Protein AF-A0A818HS57-F1 (afdb_monomer_lite)

Radius of gyration: 15.58 Å; chains: 1; bounding box: 25×29×40 Å

Sequence (50 aa):
ECDPTQSQCEEWLQGVYNVTVILCNGQCGSHHPHSAIYDTAHGSFSLYEE

Structure (mmCIF, N/CA/C/O backbone):
data_AF-A0A818HS57-F1
#
_entry.id   AF-A0A818HS57-F1
#
loop_
_atom_site.group_PDB
_atom_site.id
_atom_site.type_symbol
_atom_site.label_atom_id
_atom_site.label_alt_id
_atom_site.label_comp_id
_atom_site.label_asym_id
_atom_site.label_entity_id
_atom_site.label_seq_id
_atom_site.pdbx_PDB_ins_code
_atom_site.Cartn_x
_atom_site.Cartn_y
_atom_site.Cartn_z
_atom_site.occupancy
_atom_site.B_iso_or_equiv
_atom_site.auth_seq_id
_atom_site.auth_comp_id
_atom_site.auth_asym_id
_atom_site.auth_atom_id
_atom_site.pdbx_PDB_model_num
ATOM 1 N N . GLU A 1 1 ? -3.125 18.523 18.451 1.00 58.22 1 GLU A N 1
ATOM 2 C CA . GLU A 1 1 ? -3.131 19.479 17.327 1.00 58.22 1 GLU A CA 1
ATOM 3 C C . GLU A 1 1 ? -3.148 18.668 16.041 1.00 58.22 1 GLU A C 1
ATOM 5 O O . GLU A 1 1 ? -2.308 17.787 15.913 1.00 58.22 1 GLU A O 1
ATOM 10 N N . CYS A 1 2 ? -4.144 18.863 15.174 1.00 65.00 2 CYS 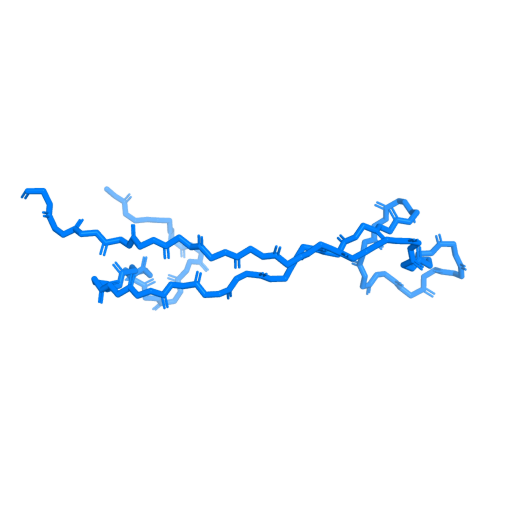A N 1
ATOM 11 C CA . CYS A 1 2 ? -4.194 18.197 13.866 1.00 65.00 2 CYS A CA 1
ATOM 12 C C . CYS A 1 2 ? -3.248 18.907 12.883 1.00 65.00 2 CYS A C 1
ATOM 14 O O . CYS A 1 2 ? -3.020 20.111 13.022 1.00 65.00 2 CYS A O 1
ATOM 16 N N . ASP A 1 3 ? -2.723 18.177 11.893 1.00 67.19 3 ASP A N 1
ATOM 17 C CA . ASP A 1 3 ? -1.926 18.753 10.804 1.00 67.19 3 ASP A CA 1
ATOM 18 C C . ASP A 1 3 ? -2.777 19.786 10.030 1.00 67.19 3 ASP A C 1
ATOM 20 O O . ASP A 1 3 ? -3.799 19.414 9.447 1.00 67.19 3 ASP A O 1
ATOM 24 N N . PRO A 1 4 ? -2.386 21.075 10.004 1.00 63.03 4 PRO A N 1
ATOM 25 C CA . PRO A 1 4 ? -3.160 22.136 9.360 1.00 63.03 4 PRO A CA 1
ATOM 26 C C . PRO A 1 4 ? -3.240 22.000 7.830 1.00 63.03 4 PRO A C 1
ATOM 28 O O . PRO A 1 4 ? -3.957 22.770 7.192 1.00 63.03 4 PRO A O 1
ATOM 31 N N . THR A 1 5 ? -2.502 21.064 7.225 1.00 72.56 5 THR A N 1
ATOM 32 C CA . THR A 1 5 ? -2.535 20.786 5.782 1.00 72.56 5 THR A CA 1
ATOM 33 C C . THR A 1 5 ? -3.644 19.814 5.372 1.00 72.56 5 THR A C 1
ATOM 35 O O . THR A 1 5 ? -3.932 19.703 4.180 1.00 72.56 5 THR A O 1
ATOM 38 N N . GLN A 1 6 ? -4.304 19.151 6.329 1.00 67.75 6 GLN A N 1
ATOM 39 C CA . GLN A 1 6 ? -5.421 18.242 6.065 1.00 67.75 6 GLN A CA 1
ATOM 40 C C . GLN A 1 6 ? -6.761 18.964 6.259 1.00 67.75 6 GLN A C 1
ATOM 42 O O . GLN A 1 6 ? -7.010 19.601 7.280 1.00 67.75 6 GLN A O 1
ATOM 47 N N . SER A 1 7 ? -7.636 18.892 5.247 1.00 61.03 7 SER A N 1
ATOM 48 C CA . SER A 1 7 ? -8.876 19.693 5.180 1.00 61.03 7 SER A CA 1
ATOM 49 C C . SER A 1 7 ? -9.936 19.339 6.236 1.00 61.03 7 SER A C 1
ATOM 51 O O . SER A 1 7 ? -10.866 20.113 6.464 1.00 61.03 7 SER A O 1
ATOM 53 N N . GLN A 1 8 ? -9.788 18.187 6.887 1.00 60.97 8 GLN A N 1
ATOM 54 C CA . GLN A 1 8 ? -10.540 17.715 8.048 1.00 60.97 8 GLN A CA 1
ATOM 55 C C . GLN A 1 8 ? -9.525 16.979 8.935 1.00 60.97 8 GLN A C 1
ATOM 57 O O . GLN A 1 8 ? -8.559 16.440 8.394 1.00 60.97 8 GLN A O 1
ATOM 62 N N . CYS A 1 9 ? -9.686 16.966 10.265 1.00 65.12 9 CYS A N 1
ATOM 63 C CA . CYS A 1 9 ? -8.892 16.050 11.092 1.00 65.12 9 CYS A CA 1
ATOM 64 C C . CYS A 1 9 ? -9.225 14.632 10.602 1.00 65.12 9 CYS A C 1
ATOM 66 O O . CYS A 1 9 ? -10.325 14.142 10.836 1.00 65.12 9 CYS A O 1
ATOM 68 N N . GLU A 1 10 ? -8.340 14.053 9.794 1.00 64.75 10 GLU A N 1
ATOM 69 C CA . GLU A 1 10 ? -8.588 12.796 9.100 1.00 64.75 10 GLU A CA 1
ATOM 70 C C . GLU A 1 10 ? -8.528 11.669 10.134 1.00 64.75 10 GLU A C 1
ATOM 72 O O . GLU A 1 10 ? -7.457 11.297 10.612 1.00 64.75 10 GLU A O 1
ATOM 77 N N . GLU A 1 11 ? -9.699 11.182 10.542 1.00 74.06 11 GLU A N 1
ATOM 78 C CA . GLU A 1 11 ? -9.836 10.092 11.504 1.00 74.06 11 GLU A CA 1
ATOM 79 C C . GLU A 1 11 ? -10.129 8.779 10.777 1.00 74.06 11 GLU A C 1
ATOM 81 O O . GLU A 1 11 ? -11.045 8.671 9.957 1.00 74.06 11 GLU A O 1
ATOM 86 N N . TRP A 1 12 ? -9.340 7.756 11.099 1.00 81.50 12 TRP A N 1
ATOM 87 C CA . TRP A 1 12 ? -9.561 6.397 10.625 1.00 81.50 12 TRP A CA 1
ATOM 88 C C . TRP A 1 12 ? -10.557 5.715 11.564 1.00 81.50 12 TRP A C 1
ATOM 90 O O . TRP A 1 12 ? -10.246 5.461 12.725 1.00 81.50 12 TRP A O 1
ATOM 100 N N . LEU A 1 13 ? -11.762 5.439 11.065 1.00 86.06 13 LEU A N 1
ATOM 1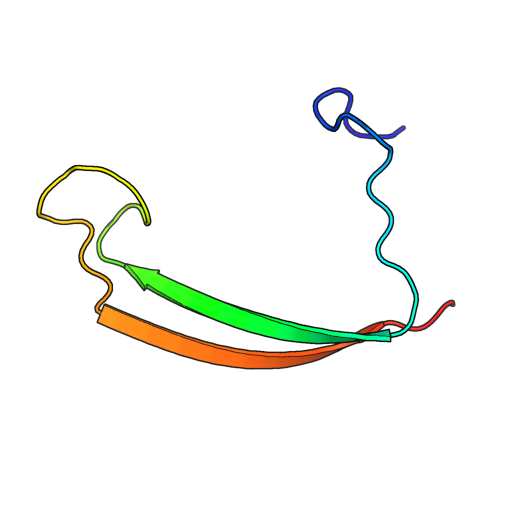01 C CA . LEU A 1 13 ? -12.809 4.759 11.829 1.00 86.06 13 LEU A CA 1
ATOM 102 C C . LEU A 1 13 ? -12.444 3.287 12.104 1.00 86.06 13 LEU A C 1
ATOM 104 O O . LEU A 1 13 ?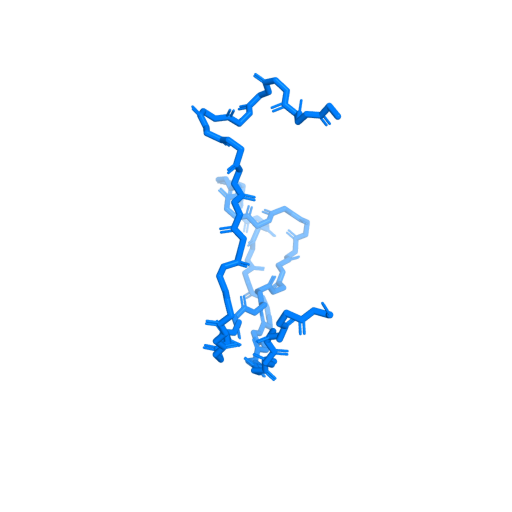 -11.677 2.669 11.370 1.00 86.06 13 LEU A O 1
ATOM 108 N N . GLN A 1 14 ? -13.025 2.687 13.145 1.00 92.06 14 GLN A N 1
ATOM 109 C CA . GLN A 1 14 ? -12.891 1.249 13.397 1.00 92.06 14 GLN A CA 1
ATOM 110 C C . GLN A 1 14 ? -13.366 0.433 12.180 1.00 92.06 14 GLN A C 1
ATOM 112 O O . GLN A 1 14 ? -14.424 0.695 11.604 1.00 92.06 14 GLN A O 1
ATOM 117 N N . GLY A 1 15 ? -12.596 -0.588 11.794 1.00 91.50 15 GLY A N 1
ATOM 118 C CA . GLY A 1 15 ? -12.917 -1.405 10.625 1.00 91.50 15 GLY A CA 1
ATOM 119 C C . GLY A 1 15 ? -11.743 -2.207 10.072 1.00 91.50 15 GLY A C 1
ATOM 120 O O . GLY A 1 15 ? -10.620 -2.125 10.566 1.00 91.50 15 GLY A O 1
ATOM 121 N N . VAL A 1 16 ? -12.017 -2.996 9.028 1.00 95.88 16 VAL A N 1
ATOM 122 C CA . VAL A 1 16 ? -10.995 -3.741 8.276 1.00 95.88 16 VAL A CA 1
ATOM 123 C C . VAL A 1 16 ? -10.563 -2.925 7.065 1.00 95.88 16 VAL A C 1
ATOM 125 O O . VAL A 1 16 ? -11.360 -2.650 6.169 1.00 95.88 16 VAL A O 1
ATOM 128 N N . TYR A 1 17 ? -9.280 -2.593 7.020 1.00 94.38 17 TYR A N 1
ATOM 129 C CA . TYR A 1 17 ? -8.659 -1.824 5.957 1.00 94.38 17 TYR A CA 1
ATOM 130 C C . TYR A 1 17 ? -7.839 -2.735 5.065 1.00 94.38 17 TYR A C 1
ATOM 132 O O . TYR A 1 17 ? -6.867 -3.344 5.508 1.00 94.38 17 TYR A O 1
ATOM 140 N N . ASN A 1 18 ? -8.219 -2.793 3.792 1.00 96.50 18 ASN A N 1
ATOM 141 C CA . ASN A 1 18 ? -7.426 -3.441 2.759 1.00 96.50 18 ASN A CA 1
ATOM 142 C C . ASN A 1 18 ? -6.471 -2.412 2.158 1.00 96.50 18 ASN A C 1
ATOM 144 O O . ASN A 1 18 ? -6.904 -1.374 1.659 1.00 96.50 18 ASN A O 1
ATOM 148 N N . VAL A 1 19 ? -5.178 -2.711 2.185 1.00 94.94 19 VAL A N 1
ATOM 149 C CA . VAL A 1 19 ? -4.133 -1.858 1.625 1.00 94.94 19 VAL A CA 1
ATOM 150 C C . VAL A 1 19 ? -3.516 -2.499 0.398 1.00 94.94 19 VAL A C 1
ATOM 152 O O .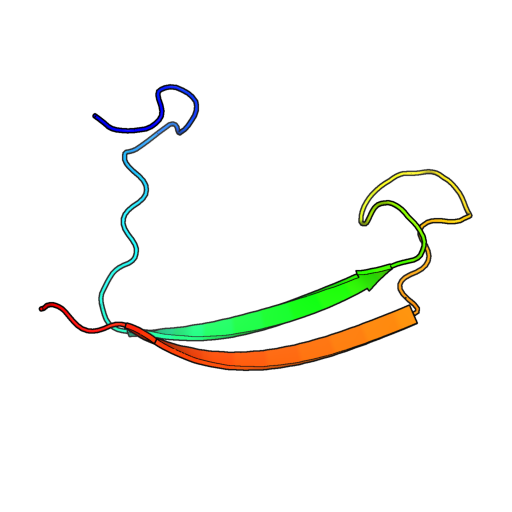 VAL A 1 19 ? -3.319 -3.713 0.327 1.00 94.94 19 VAL A O 1
ATOM 155 N N . THR A 1 20 ? -3.187 -1.651 -0.570 1.00 95.38 20 THR A N 1
ATOM 156 C CA . THR A 1 20 ? -2.348 -2.010 -1.710 1.00 95.38 20 THR A CA 1
ATOM 157 C C . THR A 1 20 ? -1.102 -1.149 -1.650 1.00 95.38 20 THR A C 1
ATOM 159 O O . THR A 1 20 ? -1.184 0.076 -1.710 1.00 95.38 20 THR A O 1
ATOM 162 N N . VAL A 1 21 ? 0.046 -1.797 -1.502 1.00 93.50 21 VAL A N 1
ATOM 163 C CA . VAL A 1 21 ? 1.354 -1.153 -1.481 1.00 93.50 21 VAL A CA 1
ATOM 164 C C . VAL A 1 21 ? 1.976 -1.336 -2.851 1.00 93.50 21 VAL A C 1
ATOM 166 O O . VAL A 1 21 ? 2.150 -2.459 -3.318 1.00 93.50 21 VAL A O 1
ATOM 169 N N . ILE A 1 22 ? 2.305 -0.225 -3.496 1.00 93.31 22 ILE A N 1
ATOM 170 C CA . ILE A 1 22 ? 2.908 -0.207 -4.824 1.00 93.31 22 ILE A CA 1
ATOM 171 C C . ILE A 1 22 ? 4.374 0.186 -4.668 1.00 93.31 22 ILE A C 1
ATOM 173 O O . ILE A 1 22 ? 4.680 1.214 -4.065 1.00 93.31 22 ILE A O 1
ATOM 177 N N . LEU A 1 23 ? 5.272 -0.625 -5.224 1.00 91.06 23 LEU A N 1
ATOM 178 C CA . LEU A 1 23 ? 6.710 -0.374 -5.243 1.00 91.06 23 LEU A CA 1
ATOM 179 C C . LEU A 1 23 ? 7.132 0.003 -6.661 1.00 91.06 23 LEU A C 1
ATOM 181 O O . LEU A 1 23 ? 6.800 -0.669 -7.640 1.00 91.06 23 LEU A O 1
ATOM 185 N N . CYS A 1 24 ? 7.866 1.100 -6.766 1.00 90.50 24 CYS A N 1
ATOM 186 C CA . CYS A 1 24 ? 8.232 1.725 -8.026 1.00 90.50 24 CYS A CA 1
ATOM 187 C C . CYS A 1 24 ? 9.693 2.167 -7.999 1.00 90.50 24 CYS A C 1
ATOM 189 O O . CYS A 1 24 ? 10.272 2.442 -6.947 1.00 90.50 24 CYS A O 1
ATOM 191 N N . ASN A 1 25 ? 10.292 2.259 -9.179 1.00 89.44 25 ASN A N 1
ATOM 192 C CA . ASN A 1 25 ? 11.653 2.752 -9.330 1.00 89.44 25 ASN A CA 1
ATOM 193 C C . ASN A 1 25 ? 11.690 4.274 -9.081 1.00 89.44 25 ASN A C 1
ATOM 195 O O . ASN A 1 25 ? 11.225 5.077 -9.887 1.00 89.44 25 ASN A O 1
ATOM 199 N N . GLY A 1 26 ? 12.231 4.691 -7.937 1.00 86.00 26 GLY A N 1
ATOM 200 C CA . GLY A 1 26 ? 12.271 6.102 -7.547 1.00 86.00 26 GLY A CA 1
ATOM 201 C C . GLY A 1 26 ? 10.952 6.574 -6.932 1.00 86.00 26 GLY A C 1
ATOM 202 O O . GLY A 1 26 ? 10.668 6.244 -5.786 1.00 86.00 26 GLY A O 1
ATOM 203 N N . GLN A 1 27 ? 10.172 7.382 -7.662 1.00 84.69 27 GLN A N 1
ATOM 204 C CA . GLN A 1 27 ? 8.952 8.015 -7.140 1.00 84.69 27 GLN A CA 1
ATOM 205 C C . GLN A 1 27 ? 7.692 7.565 -7.888 1.00 84.69 27 GLN A C 1
ATOM 207 O O . GLN A 1 27 ? 7.522 7.856 -9.078 1.00 84.69 27 GLN A O 1
ATOM 212 N N . CYS A 1 28 ? 6.772 6.939 -7.152 1.00 85.38 28 CYS A N 1
ATOM 213 C CA . CYS A 1 28 ? 5.490 6.458 -7.668 1.00 85.38 28 CYS A CA 1
ATOM 214 C C . CYS A 1 28 ? 4.630 7.642 -8.118 1.00 85.38 28 CYS A C 1
ATOM 216 O O . CYS A 1 28 ? 4.597 8.683 -7.463 1.00 85.38 28 CYS A O 1
ATOM 218 N N . GLY A 1 29 ? 3.943 7.492 -9.253 1.00 82.19 29 GLY A N 1
ATOM 219 C CA . GLY A 1 29 ? 3.078 8.537 -9.813 1.00 82.19 29 GLY A CA 1
ATOM 220 C C . GLY A 1 29 ? 3.814 9.714 -10.467 1.00 82.19 29 GLY A C 1
ATOM 221 O O . GLY A 1 29 ? 3.162 10.625 -10.976 1.00 82.19 29 GLY A O 1
ATOM 222 N N . SER A 1 30 ? 5.152 9.716 -10.501 1.00 83.88 30 SER A N 1
ATOM 223 C CA . SER A 1 30 ? 5.897 10.723 -11.266 1.00 83.88 30 SER A CA 1
ATOM 224 C C . SER A 1 30 ? 5.822 10.446 -12.776 1.00 83.88 30 SER A C 1
ATOM 226 O O . SER A 1 30 ? 5.792 9.295 -13.208 1.00 83.88 30 SER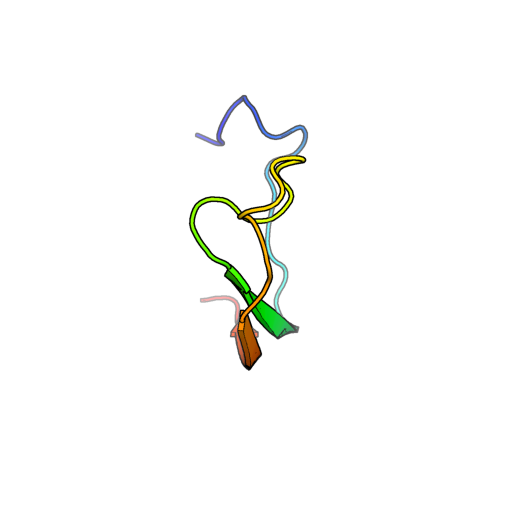 A O 1
ATOM 228 N N . HIS A 1 31 ? 5.820 11.505 -13.592 1.00 78.38 31 HIS A N 1
ATOM 229 C CA . HIS A 1 31 ? 5.751 11.423 -15.063 1.00 78.38 31 HIS A CA 1
ATOM 230 C C . HIS A 1 31 ? 7.068 10.981 -15.732 1.00 78.38 31 HIS A C 1
ATOM 232 O O . HIS A 1 31 ? 7.139 10.882 -16.957 1.00 78.38 31 HIS A O 1
ATOM 238 N N . HIS A 1 32 ? 8.132 10.747 -14.960 1.00 73.94 32 HIS A N 1
ATOM 239 C CA . HIS A 1 32 ? 9.413 10.326 -15.516 1.00 73.94 32 HIS A CA 1
ATOM 240 C C . HIS A 1 32 ? 9.355 8.852 -15.945 1.00 73.94 32 HIS A C 1
ATOM 242 O O . HIS A 1 32 ? 8.851 8.025 -15.193 1.00 73.94 32 HIS A O 1
ATOM 248 N N . PRO A 1 33 ? 9.937 8.476 -17.100 1.00 68.25 33 PRO A N 1
ATOM 249 C CA . PRO A 1 33 ? 9.855 7.116 -17.653 1.00 68.25 33 PRO A CA 1
ATOM 250 C C . PRO A 1 33 ? 10.485 6.028 -16.767 1.00 68.25 33 PRO A C 1
ATOM 252 O O . PRO A 1 33 ? 10.328 4.840 -17.035 1.00 68.25 33 PRO A O 1
ATOM 255 N N . HIS A 1 34 ? 11.191 6.423 -15.708 1.00 66.19 34 HIS A N 1
ATOM 256 C CA . HIS A 1 34 ? 11.805 5.520 -14.745 1.00 66.19 34 HIS A CA 1
ATOM 257 C C . HIS A 1 34 ? 10.925 5.219 -13.533 1.00 66.19 34 HIS A C 1
ATOM 259 O O . HIS A 1 34 ? 11.352 4.426 -12.715 1.00 66.19 34 HIS A O 1
ATOM 265 N N . SER A 1 35 ? 9.713 5.769 -13.415 1.00 81.94 35 SER A N 1
ATOM 266 C CA . SER A 1 35 ? 8.804 5.528 -12.280 1.00 81.94 35 SER A CA 1
ATOM 267 C C . SER A 1 35 ? 8.012 4.220 -12.363 1.00 81.94 35 SER A C 1
ATOM 269 O O . SER A 1 35 ? 6.979 4.067 -11.709 1.00 81.94 35 SER A O 1
ATOM 271 N N . ALA A 1 36 ? 8.485 3.270 -13.174 1.00 86.25 36 ALA A N 1
ATOM 272 C CA . ALA A 1 36 ? 7.805 2.007 -13.404 1.00 86.25 36 ALA A CA 1
ATOM 273 C C . ALA A 1 36 ? 7.550 1.276 -12.081 1.00 86.25 36 ALA A C 1
ATOM 275 O O . ALA A 1 36 ? 8.464 1.087 -11.271 1.00 86.25 36 ALA A O 1
ATOM 276 N N . ILE A 1 37 ? 6.298 0.859 -11.896 1.00 90.62 37 ILE A N 1
ATOM 277 C CA . ILE A 1 37 ? 5.905 -0.068 -10.841 1.00 90.62 37 ILE A CA 1
ATOM 278 C C . ILE A 1 37 ? 6.567 -1.405 -11.158 1.00 90.62 37 ILE A C 1
ATOM 280 O O . ILE A 1 37 ? 6.410 -1.914 -12.269 1.00 90.62 37 ILE A O 1
ATOM 284 N N . TYR A 1 38 ? 7.308 -1.956 -10.204 1.00 91.62 38 TYR A N 1
ATOM 285 C CA . TYR A 1 38 ? 7.955 -3.257 -10.365 1.00 91.62 38 TYR A CA 1
ATOM 286 C C . TYR A 1 38 ? 7.409 -4.311 -9.405 1.00 91.62 38 TYR A C 1
ATOM 288 O O . TYR A 1 38 ? 7.616 -5.496 -9.647 1.00 91.62 38 TYR A O 1
ATOM 296 N N . ASP A 1 39 ? 6.713 -3.903 -8.341 1.00 93.19 39 ASP A N 1
ATOM 297 C CA . ASP A 1 39 ? 6.090 -4.836 -7.408 1.00 93.19 39 ASP A CA 1
ATOM 298 C C . ASP A 1 39 ? 4.812 -4.239 -6.801 1.00 93.19 39 ASP A C 1
ATOM 300 O O . ASP A 1 39 ? 4.605 -3.020 -6.766 1.00 93.19 39 ASP A O 1
ATOM 304 N N . THR A 1 40 ? 3.909 -5.107 -6.366 1.00 95.12 40 THR A N 1
ATOM 305 C CA . THR A 1 40 ? 2.649 -4.749 -5.720 1.00 95.12 40 THR A CA 1
ATOM 306 C C . THR A 1 40 ? 2.327 -5.785 -4.657 1.00 95.12 40 THR A C 1
ATOM 308 O O . THR A 1 40 ? 2.210 -6.974 -4.940 1.00 95.12 40 THR A O 1
ATOM 311 N N . ALA A 1 41 ? 2.141 -5.315 -3.428 1.00 94.38 41 ALA A N 1
ATOM 312 C CA . ALA A 1 41 ? 1.751 -6.138 -2.299 1.00 94.38 41 ALA A CA 1
ATOM 313 C C . ALA A 1 41 ? 0.354 -5.749 -1.817 1.00 94.38 41 ALA A C 1
ATOM 315 O O . ALA A 1 41 ? -0.031 -4.579 -1.829 1.00 94.38 41 ALA A O 1
ATOM 316 N N . HIS A 1 42 ? -0.390 -6.741 -1.344 1.00 97.12 42 HIS A N 1
ATOM 317 C CA . HIS A 1 42 ? -1.708 -6.548 -0.756 1.00 97.12 42 HIS A CA 1
ATOM 318 C C . HIS A 1 42 ? -1.696 -7.033 0.687 1.00 97.12 42 HIS A C 1
ATOM 320 O O . HIS A 1 42 ? -1.070 -8.043 1.009 1.00 97.12 42 HIS A O 1
ATOM 326 N N . GLY A 1 43 ? -2.403 -6.317 1.550 1.00 96.81 43 GLY A N 1
ATOM 327 C CA . GLY A 1 43 ? -2.545 -6.680 2.950 1.00 96.81 43 GLY A CA 1
ATOM 328 C C . GLY A 1 43 ? -3.852 -6.163 3.519 1.00 96.81 43 GLY A C 1
ATOM 329 O O . GLY A 1 43 ? -4.540 -5.352 2.901 1.00 96.81 43 GLY A O 1
ATOM 330 N N . SER A 1 44 ? -4.184 -6.629 4.713 1.00 97.44 44 SER A N 1
ATOM 331 C CA . SER A 1 44 ? -5.340 -6.143 5.452 1.00 97.44 44 SER A CA 1
ATOM 332 C C . SER A 1 44 ? -5.000 -6.020 6.926 1.00 97.44 44 SER A C 1
ATOM 334 O O . SER A 1 44 ? -4.370 -6.921 7.481 1.00 97.44 44 SER A O 1
ATOM 336 N N . PHE A 1 45 ? -5.451 -4.950 7.568 1.00 95.19 45 PHE A N 1
ATOM 337 C CA . PHE A 1 45 ? -5.373 -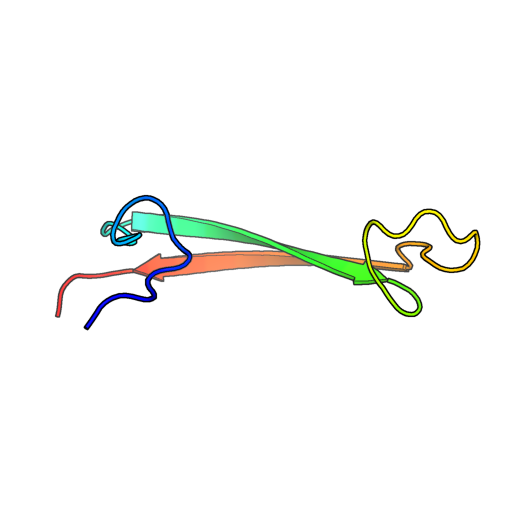4.801 9.018 1.00 95.19 45 PHE A CA 1
ATOM 338 C C . PHE A 1 45 ? -6.711 -4.329 9.573 1.00 95.19 45 PHE A C 1
ATOM 340 O O . PHE A 1 45 ? -7.533 -3.767 8.854 1.00 95.19 45 PHE A O 1
ATOM 347 N N . SER A 1 46 ? -6.951 -4.612 10.849 1.00 95.81 46 SER A N 1
ATOM 348 C CA . SER A 1 46 ? -8.149 -4.151 11.550 1.00 95.81 46 SER A CA 1
ATOM 349 C C . SER A 1 46 ? -7.757 -3.043 12.514 1.00 95.81 46 SER A C 1
ATOM 351 O O . SER A 1 46 ? -6.804 -3.213 13.273 1.00 95.81 46 SER A O 1
ATOM 353 N N . LEU A 1 47 ? -8.476 -1.927 12.470 1.00 94.12 47 LEU A N 1
ATOM 354 C CA . LEU A 1 47 ? -8.414 -0.885 13.490 1.00 94.12 47 LEU A CA 1
ATOM 355 C C . LEU A 1 47 ? -9.526 -1.122 14.497 1.00 94.12 47 LEU A C 1
ATOM 357 O O . LEU A 1 47 ? -10.642 -1.445 14.095 1.00 94.12 47 LEU A O 1
ATOM 361 N N . TYR A 1 48 ? -9.216 -0.940 15.778 1.00 90.62 48 TYR A N 1
ATOM 362 C CA . TYR A 1 48 ? -10.166 -0.997 16.883 1.00 90.62 48 TYR A CA 1
ATOM 363 C C . TYR A 1 48 ? -10.034 0.276 17.728 1.00 90.62 48 TYR A C 1
ATOM 365 O O . TYR A 1 48 ? -8.944 0.840 17.785 1.00 90.62 48 TYR A O 1
ATOM 373 N N . GLU A 1 49 ? -11.121 0.723 18.361 1.00 80.88 49 GLU A N 1
ATOM 374 C CA . GLU A 1 49 ? -11.041 1.751 19.410 1.00 80.88 49 GLU A CA 1
ATOM 375 C C . GLU A 1 49 ? -10.343 1.152 20.646 1.00 80.88 49 GLU A C 1
ATOM 377 O O . GLU A 1 49 ? -10.642 0.011 21.016 1.00 80.88 49 GLU A O 1
ATOM 382 N N . GLU A 1 50 ? -9.385 1.883 21.228 1.00 65.00 50 GLU A N 1
ATOM 383 C CA . GLU A 1 50 ? -8.705 1.516 22.488 1.00 65.00 50 GLU A CA 1
ATOM 384 C C . GLU A 1 50 ? -9.575 1.770 23.726 1.00 65.00 50 GLU A C 1
ATOM 386 O O . GLU A 1 50 ? -10.261 2.819 23.778 1.00 65.00 50 GLU A O 1
#

Organism: NCBI:txid433720

Foldseek 3Di:
DADPVDPDSDDDDWDKDKDKDWDFQPDAPDPDPRRDTDDIDIDIDTDDDD

Secondary structure (DSSP, 8-state):
---TTSSS-----SEEEEEEEEEESSSTT-SSTT--EEEEEEEEEEE---

pLDDT: mean 83.21, std 12.26, range [58.22, 97.44]